Protein AF-F3CGP4-F1 (afdb_monomer_lite)

pLDDT: mean 91.86, std 6.65, range [58.56, 95.81]

Foldseek 3Di:
DVQVVLQVLCVVVVWHWHFPDWADDPPDIDTDIGTDPPDDLVSVQVCFVVSCVSSVHPTDDRDSDDPPD

Sequence (69 aa):
AVGHLLEIKLKEFGVEVSVDSIHPGPVITRYEIQPAAGVKVSRIANLAKDLARSLAVTSVRVVEVIPGK

Radius of gyration: 11.45 Å; chains: 1; bounding box: 26×29×28 Å

Secondary structure (DSSP, 8-state):
-HHHHHHHHHHHTT--EEEEEEEE-SS-EEEEEEEPTT--HHHHHHTHHHHHHHTT-S-----S--TT-

Structure (mmCIF, N/CA/C/O backbone):
data_AF-F3CGP4-F1
#
_entry.id   AF-F3CGP4-F1
#
loop_
_atom_site.group_PDB
_atom_site.id
_atom_site.type_symbol
_atom_site.label_atom_id
_atom_site.label_alt_id
_atom_site.label_comp_id
_atom_site.label_asym_id
_atom_site.label_entity_id
_atom_site.label_seq_id
_atom_site.pdbx_PDB_ins_code
_atom_site.Cartn_x
_atom_site.Cartn_y
_atom_site.Cartn_z
_atom_site.occupancy
_atom_site.B_iso_or_equiv
_atom_site.auth_seq_id
_atom_site.auth_comp_id
_atom_site.auth_asym_id
_atom_site.auth_atom_id
_atom_site.pdbx_PDB_model_num
ATOM 1 N N . ALA A 1 1 ? 14.938 -3.548 2.807 1.00 58.56 1 ALA A N 1
ATOM 2 C CA . ALA A 1 1 ? 14.339 -3.923 1.505 1.00 58.56 1 ALA A CA 1
ATOM 3 C C . ALA A 1 1 ? 13.038 -3.148 1.307 1.00 58.56 1 ALA A C 1
ATOM 5 O O . ALA A 1 1 ? 12.394 -2.842 2.302 1.00 58.56 1 ALA A O 1
ATOM 6 N N . VAL A 1 2 ? 12.648 -2.824 0.068 1.00 67.81 2 VAL A N 1
ATOM 7 C CA . VAL A 1 2 ? 11.488 -1.949 -0.234 1.00 67.81 2 VAL A CA 1
ATOM 8 C C . VAL A 1 2 ? 10.162 -2.464 0.357 1.00 67.81 2 VAL A C 1
ATOM 10 O O . VAL A 1 2 ? 9.324 -1.654 0.732 1.00 67.81 2 VAL A O 1
ATOM 13 N N . GLY A 1 3 ? 9.998 -3.781 0.547 1.00 76.00 3 GLY A N 1
ATOM 14 C CA . GLY A 1 3 ? 8.822 -4.345 1.231 1.00 76.00 3 GLY A CA 1
ATOM 15 C C . GLY A 1 3 ? 8.612 -3.796 2.649 1.00 76.00 3 GLY A C 1
ATOM 16 O O . GLY A 1 3 ? 7.497 -3.4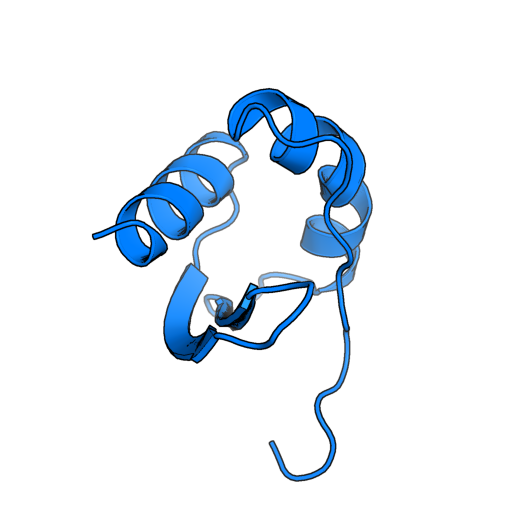34 3.004 1.00 76.00 3 GLY A O 1
ATOM 17 N N . HIS A 1 4 ? 9.691 -3.600 3.412 1.00 84.88 4 HIS A N 1
ATOM 18 C CA . HIS A 1 4 ? 9.605 -3.041 4.765 1.00 84.88 4 HIS A CA 1
ATOM 19 C C . HIS A 1 4 ? 9.135 -1.577 4.772 1.00 84.88 4 HIS A C 1
ATOM 21 O O . HIS A 1 4 ? 8.449 -1.136 5.689 1.00 84.88 4 HIS A O 1
ATOM 27 N N . LEU A 1 5 ? 9.460 -0.816 3.719 1.00 90.50 5 LEU A N 1
ATOM 28 C CA . LEU A 1 5 ? 9.004 0.567 3.588 1.00 90.50 5 LEU A CA 1
ATOM 29 C C . LEU A 1 5 ? 7.480 0.635 3.414 1.00 90.50 5 LEU A C 1
ATOM 31 O O . LEU A 1 5 ? 6.849 1.520 3.984 1.00 90.50 5 LEU A O 1
ATOM 35 N N . LEU A 1 6 ? 6.885 -0.304 2.670 1.00 92.75 6 LEU A N 1
ATOM 36 C CA . LEU A 1 6 ? 5.434 -0.371 2.475 1.00 92.75 6 LEU A CA 1
ATOM 37 C C . LEU A 1 6 ? 4.696 -0.614 3.800 1.00 92.75 6 LEU A C 1
ATOM 39 O O . LEU A 1 6 ? 3.723 0.082 4.086 1.00 92.75 6 LEU A O 1
ATOM 43 N N . GLU A 1 7 ? 5.183 -1.551 4.616 1.00 94.25 7 GLU A N 1
ATOM 44 C CA . GLU A 1 7 ? 4.627 -1.848 5.945 1.00 94.25 7 GLU A CA 1
ATOM 45 C C . GLU A 1 7 ? 4.696 -0.625 6.862 1.00 94.25 7 GLU A C 1
ATOM 47 O O . GLU A 1 7 ? 3.694 -0.246 7.467 1.00 94.25 7 GLU A O 1
ATOM 52 N N . ILE A 1 8 ? 5.856 0.043 6.916 1.00 94.81 8 ILE A N 1
ATOM 53 C CA . ILE A 1 8 ? 6.039 1.273 7.699 1.00 94.81 8 ILE A CA 1
ATOM 54 C C . ILE A 1 8 ? 5.059 2.350 7.229 1.00 94.81 8 ILE A C 1
ATOM 56 O O . ILE A 1 8 ? 4.374 2.957 8.052 1.00 94.81 8 ILE A O 1
ATOM 60 N N . LYS A 1 9 ? 4.954 2.579 5.914 1.00 93.88 9 LYS A N 1
ATOM 61 C CA . LYS A 1 9 ? 4.082 3.627 5.375 1.00 93.88 9 LYS A CA 1
ATOM 62 C C . LYS A 1 9 ? 2.612 3.355 5.633 1.00 93.88 9 LYS A C 1
ATOM 64 O O . LYS A 1 9 ? 1.900 4.273 6.019 1.00 93.88 9 LYS A O 1
ATOM 69 N N . LEU A 1 10 ? 2.150 2.120 5.488 1.00 94.69 10 LEU A N 1
ATOM 70 C CA . LEU A 1 10 ? 0.772 1.771 5.834 1.00 94.69 10 LEU A CA 1
ATOM 71 C C . LEU A 1 10 ? 0.513 1.907 7.342 1.00 94.69 10 LEU A C 1
ATOM 73 O O . LEU A 1 10 ? -0.537 2.426 7.735 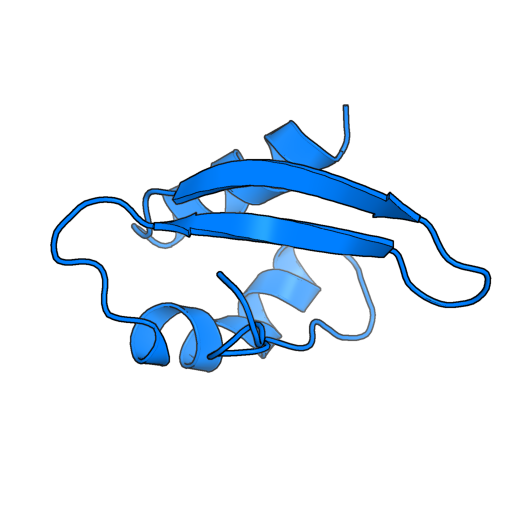1.00 94.69 10 LEU A O 1
ATOM 77 N N . LYS A 1 11 ? 1.494 1.560 8.183 1.00 95.44 11 LYS A N 1
ATOM 78 C CA . LYS A 1 11 ? 1.410 1.728 9.637 1.00 95.44 11 LYS A CA 1
ATOM 79 C C . LYS A 1 11 ? 1.294 3.194 10.059 1.00 95.44 11 LYS A C 1
ATOM 81 O O . LYS A 1 11 ? 0.519 3.485 10.967 1.00 95.44 11 LYS A O 1
ATOM 86 N N . GLU A 1 12 ? 1.972 4.123 9.379 1.00 94.75 12 GLU A N 1
ATOM 87 C CA . GLU A 1 12 ? 1.816 5.577 9.590 1.00 94.75 12 GLU A CA 1
ATOM 88 C C . GLU A 1 12 ? 0.362 6.049 9.364 1.00 94.75 12 GLU A C 1
ATOM 90 O O . GLU A 1 12 ? -0.099 6.969 10.036 1.00 94.75 12 GLU A O 1
ATOM 95 N N . PHE A 1 13 ? -0.400 5.384 8.485 1.00 94.19 13 PHE A N 1
ATOM 96 C CA . PHE A 1 13 ? -1.834 5.641 8.265 1.00 94.19 13 PHE A CA 1
ATOM 97 C C . PHE A 1 13 ? -2.759 4.821 9.190 1.00 94.19 13 PHE A C 1
ATOM 99 O O . PHE A 1 13 ? -3.987 4.797 9.021 1.00 94.19 13 PHE A O 1
ATOM 106 N N . GLY A 1 14 ? -2.185 4.126 10.174 1.00 94.25 14 GLY A N 1
ATOM 107 C CA . GLY A 1 14 ? -2.897 3.262 11.111 1.00 94.25 14 GLY A CA 1
ATOM 108 C C . GLY A 1 14 ? -3.444 1.984 10.471 1.00 94.25 14 GLY A C 1
ATOM 109 O O . GLY A 1 14 ? -4.454 1.456 10.946 1.00 94.25 14 GLY A O 1
ATOM 110 N N . VAL A 1 15 ? -2.835 1.524 9.375 1.00 95.56 15 VAL A N 1
ATOM 111 C CA . VAL A 1 15 ? -3.143 0.254 8.711 1.00 95.56 15 VAL A CA 1
ATOM 112 C C . VAL A 1 15 ? -1.975 -0.696 8.933 1.00 95.56 15 VAL A C 1
ATOM 114 O O . VAL A 1 15 ? -0.911 -0.545 8.343 1.00 95.56 15 VAL A O 1
ATOM 117 N N . GLU A 1 16 ? -2.180 -1.690 9.786 1.00 95.25 16 GLU A N 1
ATOM 118 C CA . GLU A 1 16 ? -1.175 -2.716 10.036 1.00 95.25 16 GLU A CA 1
ATOM 119 C C . GLU A 1 16 ? -1.305 -3.848 9.013 1.00 95.25 16 GLU A C 1
ATOM 121 O O . GLU A 1 16 ? -2.385 -4.419 8.828 1.00 95.25 16 GLU A O 1
ATOM 126 N N . VAL A 1 17 ? -0.204 -4.133 8.319 1.00 94.94 17 VAL A N 1
ATOM 127 C CA . VAL A 1 17 ? -0.095 -5.183 7.302 1.00 94.94 17 VAL A CA 1
ATOM 128 C C . VAL A 1 17 ? 1.282 -5.835 7.394 1.00 94.94 17 VAL A C 1
ATOM 130 O O . VAL A 1 17 ? 2.232 -5.201 7.857 1.00 94.94 17 VAL A O 1
ATOM 133 N N . SER A 1 18 ? 1.402 -7.055 6.885 1.00 94.50 18 SER A N 1
ATOM 134 C CA . SER A 1 18 ? 2.680 -7.710 6.603 1.00 94.50 18 SER A CA 1
ATOM 135 C C . SER A 1 18 ? 2.807 -8.012 5.111 1.00 94.50 18 SER A C 1
ATOM 137 O O . SER A 1 18 ? 1.819 -8.326 4.451 1.00 94.50 18 SER A O 1
ATOM 139 N N . VAL A 1 19 ? 4.007 -7.906 4.548 1.00 94.06 19 VAL A N 1
ATOM 140 C CA . VAL A 1 19 ? 4.279 -8.307 3.160 1.00 94.06 19 VAL A CA 1
ATOM 141 C C . VAL A 1 19 ? 4.498 -9.819 3.112 1.00 94.06 19 VAL A C 1
ATOM 143 O O . VAL A 1 19 ? 5.427 -10.331 3.729 1.00 94.06 19 VAL A O 1
ATOM 146 N N . ASP A 1 20 ? 3.658 -10.524 2.356 1.00 92.69 20 ASP A N 1
ATOM 147 C CA . ASP A 1 20 ? 3.742 -11.978 2.157 1.00 92.69 20 ASP A CA 1
ATOM 148 C C . ASP A 1 20 ? 4.724 -12.324 1.033 1.00 92.69 20 ASP A C 1
ATOM 150 O O . ASP A 1 20 ? 5.601 -13.175 1.174 1.00 92.69 20 ASP A O 1
ATOM 154 N N . SER A 1 21 ? 4.615 -11.628 -0.101 1.00 91.56 21 SER A N 1
ATOM 155 C CA . SER A 1 21 ? 5.482 -11.875 -1.250 1.00 91.56 21 SER A CA 1
ATOM 156 C C . SER A 1 21 ? 5.661 -10.644 -2.137 1.00 91.56 21 SER A C 1
ATOM 158 O O . SER A 1 21 ? 4.850 -9.713 -2.148 1.00 91.56 21 SER A O 1
ATOM 160 N N . ILE A 1 22 ? 6.771 -10.624 -2.878 1.00 93.81 22 ILE A N 1
ATOM 161 C CA . ILE A 1 22 ? 7.158 -9.522 -3.762 1.00 93.81 22 ILE A CA 1
ATOM 162 C C . ILE A 1 22 ? 7.363 -10.083 -5.164 1.00 93.81 22 ILE A C 1
ATOM 164 O O . ILE A 1 22 ? 8.202 -10.955 -5.375 1.00 93.81 22 ILE A O 1
ATOM 168 N N . HIS A 1 23 ? 6.626 -9.536 -6.126 1.00 93.25 23 HIS A N 1
ATOM 169 C CA . HIS A 1 23 ? 6.630 -9.965 -7.522 1.00 93.25 23 HIS A CA 1
ATOM 170 C C . HIS A 1 23 ? 7.070 -8.799 -8.412 1.00 93.25 23 HIS A C 1
ATOM 172 O O . HIS A 1 23 ? 6.228 -7.987 -8.815 1.00 93.25 23 HIS A O 1
ATOM 178 N N . PRO A 1 24 ? 8.376 -8.655 -8.692 1.00 94.50 24 PRO A N 1
ATOM 179 C CA . PRO A 1 24 ? 8.861 -7.657 -9.636 1.00 94.50 24 PRO A CA 1
ATOM 180 C C . PRO A 1 24 ? 8.473 -8.049 -11.065 1.00 94.50 24 PRO A C 1
ATOM 182 O O . PRO A 1 24 ? 8.624 -9.198 -11.473 1.00 94.50 24 PRO A O 1
ATOM 185 N N . GLY A 1 25 ? 7.977 -7.084 -11.832 1.00 95.00 25 GLY A N 1
ATOM 186 C CA . GLY A 1 25 ? 7.693 -7.224 -13.256 1.00 95.00 25 GLY A CA 1
ATOM 187 C C . GLY A 1 25 ? 8.379 -6.129 -14.077 1.00 95.00 25 GLY A C 1
ATOM 188 O O . GLY A 1 25 ? 9.024 -5.246 -13.514 1.00 95.00 25 GLY A O 1
ATOM 189 N N . PRO A 1 26 ? 8.221 -6.141 -15.411 1.00 95.19 26 PRO A N 1
ATOM 190 C CA . PRO A 1 26 ? 8.893 -5.184 -16.294 1.00 95.19 26 PRO A CA 1
ATOM 191 C C . PRO A 1 26 ? 8.495 -3.719 -16.064 1.00 95.19 26 PRO A C 1
ATOM 193 O O . PRO A 1 26 ? 9.290 -2.822 -16.317 1.00 95.19 26 PRO A O 1
ATOM 196 N N . VAL A 1 27 ? 7.257 -3.478 -15.611 1.00 95.50 27 VAL A N 1
ATOM 197 C CA . VAL A 1 27 ? 6.683 -2.125 -15.457 1.00 95.50 27 VAL A CA 1
ATOM 198 C C . VAL A 1 27 ? 6.354 -1.801 -14.001 1.00 95.50 27 VAL A C 1
ATOM 200 O O . VAL A 1 27 ? 6.491 -0.661 -13.567 1.00 95.50 27 VAL A O 1
ATOM 203 N N . ILE A 1 28 ? 5.892 -2.796 -13.244 1.00 93.88 28 ILE A N 1
ATOM 204 C CA . ILE A 1 28 ? 5.416 -2.635 -11.870 1.00 93.88 28 ILE A CA 1
ATOM 205 C C . ILE A 1 28 ? 5.947 -3.760 -10.996 1.00 93.88 28 ILE A C 1
ATOM 207 O O . ILE A 1 28 ? 6.123 -4.887 -11.456 1.00 93.88 28 ILE A O 1
ATOM 211 N N . THR A 1 29 ? 6.123 -3.458 -9.716 1.00 93.31 29 THR A N 1
ATOM 212 C CA . THR A 1 29 ? 6.366 -4.458 -8.677 1.00 93.31 29 THR A CA 1
ATOM 213 C C . THR A 1 29 ? 5.093 -4.619 -7.867 1.00 93.31 29 THR A C 1
ATOM 215 O O . THR A 1 29 ? 4.581 -3.650 -7.306 1.00 93.31 29 THR A O 1
ATOM 218 N N . ARG A 1 30 ? 4.566 -5.841 -7.806 1.00 94.25 30 ARG A N 1
ATOM 219 C CA . ARG A 1 30 ? 3.396 -6.166 -6.991 1.00 94.25 30 ARG A CA 1
ATOM 220 C C . ARG A 1 30 ? 3.853 -6.668 -5.628 1.00 94.25 30 ARG A C 1
ATOM 222 O O . ARG A 1 30 ? 4.626 -7.618 -5.544 1.00 94.25 30 ARG A O 1
ATOM 229 N N . TYR A 1 31 ? 3.334 -6.039 -4.582 1.00 94.56 31 TYR A N 1
ATOM 230 C CA . TYR A 1 31 ? 3.503 -6.467 -3.199 1.00 94.56 31 TYR A CA 1
ATOM 231 C C . TYR A 1 31 ? 2.208 -7.135 -2.761 1.00 94.56 31 TYR A C 1
ATOM 233 O O . TYR A 1 31 ? 1.159 -6.490 -2.752 1.00 94.56 31 TYR A O 1
ATOM 241 N N . GLU A 1 32 ? 2.272 -8.421 -2.445 1.00 93.75 32 GLU A N 1
ATOM 242 C CA . GLU A 1 32 ? 1.166 -9.105 -1.787 1.00 93.75 32 GLU A CA 1
ATOM 243 C C . GLU A 1 32 ? 1.286 -8.840 -0.293 1.00 93.75 32 GLU A C 1
ATOM 245 O O . GLU A 1 32 ? 2.345 -9.048 0.301 1.00 93.75 32 GLU A O 1
ATOM 250 N N . ILE A 1 33 ? 0.212 -8.323 0.292 1.00 93.00 33 ILE A N 1
ATOM 251 C CA . ILE A 1 33 ? 0.167 -7.934 1.695 1.00 93.00 33 ILE A CA 1
ATOM 252 C C . ILE A 1 33 ? -0.963 -8.677 2.389 1.00 93.00 33 ILE A C 1
ATOM 254 O O . ILE A 1 33 ? -2.049 -8.826 1.831 1.00 93.00 33 ILE A O 1
ATOM 258 N N . GLN A 1 34 ? -0.710 -9.086 3.622 1.00 93.50 34 GLN A N 1
ATOM 259 C CA . GLN A 1 34 ? -1.693 -9.644 4.526 1.00 93.50 34 GLN A CA 1
ATOM 260 C C . GLN A 1 34 ? -2.069 -8.566 5.553 1.00 93.50 34 GLN A C 1
ATOM 262 O O . GLN A 1 34 ? -1.241 -8.188 6.385 1.00 93.50 34 GLN A O 1
ATOM 267 N N . PRO A 1 35 ? -3.297 -8.025 5.514 1.00 93.44 35 PRO A N 1
ATOM 268 C CA . PRO A 1 35 ? -3.754 -7.089 6.531 1.00 93.44 35 PRO A CA 1
ATOM 269 C C . PRO A 1 35 ? -3.946 -7.777 7.885 1.00 93.44 35 PRO A C 1
ATOM 271 O O . PRO A 1 35 ? -4.344 -8.944 7.950 1.00 93.44 35 PRO A O 1
ATOM 274 N N . ALA A 1 36 ? -3.722 -7.034 8.969 1.00 95.00 36 ALA A N 1
ATOM 275 C CA . ALA A 1 36 ? -4.071 -7.486 10.310 1.00 95.00 36 ALA A CA 1
ATOM 276 C C . ALA A 1 36 ? -5.587 -7.737 10.442 1.00 95.00 36 ALA A C 1
ATOM 278 O O . ALA A 1 36 ? -6.409 -7.168 9.712 1.00 95.00 36 ALA A O 1
ATOM 279 N N . ALA A 1 37 ? -5.972 -8.578 11.404 1.00 93.81 37 ALA A N 1
ATOM 280 C CA . ALA A 1 37 ? -7.373 -8.911 11.639 1.00 93.81 37 ALA A CA 1
ATOM 281 C C . ALA A 1 37 ? -8.219 -7.646 11.885 1.00 93.81 37 ALA A C 1
ATOM 283 O O . ALA A 1 37 ? -7.858 -6.776 12.675 1.00 93.81 37 ALA A O 1
ATOM 284 N N . GLY A 1 38 ? -9.357 -7.541 11.194 1.00 91.94 38 GLY A N 1
ATOM 285 C CA . GLY A 1 38 ? -10.269 -6.395 11.301 1.00 91.94 38 GLY A CA 1
ATOM 286 C C . GLY A 1 38 ? -9.921 -5.192 10.413 1.00 91.94 38 GLY A C 1
ATOM 287 O O . GLY A 1 38 ? -10.722 -4.258 10.319 1.00 91.94 38 GLY A O 1
ATOM 288 N N . VAL A 1 39 ? -8.787 -5.202 9.704 1.00 94.19 39 VAL A N 1
ATOM 289 C CA . VAL A 1 39 ? -8.471 -4.175 8.704 1.00 94.19 39 VAL A CA 1
ATOM 290 C C . VAL A 1 39 ? -9.312 -4.404 7.447 1.00 94.19 39 VAL A C 1
ATOM 292 O O . VAL A 1 39 ? -9.184 -5.413 6.759 1.00 94.19 39 VAL A O 1
ATOM 295 N N . LYS A 1 40 ? -10.179 -3.441 7.119 1.00 92.69 40 LYS A N 1
ATOM 296 C CA . LYS A 1 40 ? -10.984 -3.477 5.889 1.00 92.69 40 LYS A CA 1
ATOM 297 C C . LYS A 1 40 ? -10.132 -3.122 4.671 1.00 92.69 40 LYS A C 1
ATOM 299 O O . LYS A 1 40 ? -9.462 -2.091 4.676 1.00 92.69 40 LYS A O 1
ATOM 304 N N . VAL A 1 41 ? -10.252 -3.898 3.594 1.00 90.94 41 VAL A N 1
ATOM 305 C CA . VAL A 1 41 ? -9.539 -3.653 2.324 1.00 90.94 41 VAL A CA 1
ATOM 306 C C . VAL A 1 41 ? -9.876 -2.279 1.732 1.00 90.94 41 VAL A C 1
ATOM 308 O O . VAL A 1 41 ? -8.986 -1.575 1.257 1.00 90.94 41 VAL A O 1
ATOM 311 N N . SER A 1 42 ? -11.125 -1.824 1.873 1.00 93.56 42 SER A N 1
ATOM 312 C CA . SER A 1 42 ? -11.548 -0.485 1.441 1.00 93.56 42 SER A CA 1
ATOM 313 C C . SER A 1 42 ? -10.759 0.648 2.105 1.00 93.56 42 SER A C 1
ATOM 315 O O . SER A 1 42 ? -10.536 1.689 1.491 1.00 93.56 42 SER A O 1
ATOM 317 N N . ARG A 1 43 ? -10.266 0.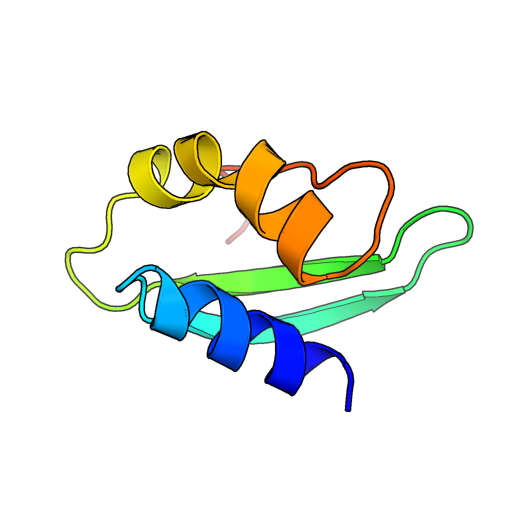450 3.336 1.00 93.94 43 ARG A N 1
ATOM 318 C CA . ARG A 1 43 ? -9.403 1.427 4.012 1.00 93.94 43 ARG A CA 1
ATOM 319 C C . ARG A 1 43 ? -8.070 1.583 3.284 1.00 93.94 43 ARG A C 1
ATOM 321 O O . ARG A 1 43 ? -7.590 2.699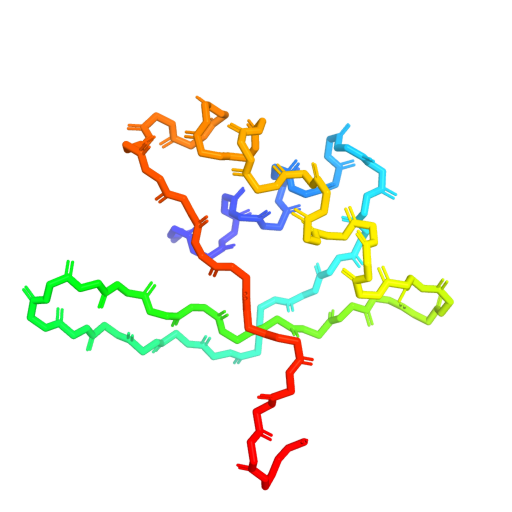 3.151 1.00 93.94 43 ARG A O 1
ATOM 328 N N . ILE A 1 44 ? -7.504 0.485 2.788 1.00 94.00 44 ILE A N 1
ATOM 329 C CA . ILE A 1 44 ? -6.249 0.479 2.026 1.00 94.00 44 ILE A CA 1
ATOM 330 C C . ILE A 1 44 ? -6.472 1.118 0.652 1.00 94.00 44 ILE A C 1
ATOM 332 O O . ILE A 1 44 ? -5.698 1.982 0.245 1.00 94.00 44 ILE A O 1
ATOM 336 N N . ALA A 1 45 ? -7.560 0.752 -0.033 1.00 94.62 45 ALA A N 1
ATOM 337 C CA . ALA A 1 45 ? -7.930 1.326 -1.327 1.00 94.62 45 ALA A CA 1
ATOM 338 C C . ALA A 1 45 ? -8.078 2.857 -1.261 1.00 94.62 45 ALA A C 1
ATOM 340 O O . ALA A 1 45 ? -7.540 3.570 -2.109 1.00 94.62 45 ALA A O 1
ATOM 341 N N . ASN A 1 46 ? -8.708 3.371 -0.202 1.00 95.62 46 ASN A N 1
ATOM 342 C CA . ASN A 1 46 ? -8.886 4.809 0.012 1.00 95.62 46 ASN A CA 1
ATOM 343 C C . ASN A 1 46 ? -7.570 5.566 0.266 1.00 95.62 46 ASN A C 1
ATOM 345 O O . ASN A 1 46 ? -7.511 6.772 0.044 1.00 95.62 46 ASN A O 1
ATOM 349 N N . LEU A 1 47 ? -6.509 4.877 0.696 1.00 95.31 47 LEU A N 1
ATOM 350 C CA . LEU A 1 47 ? -5.194 5.470 0.950 1.00 95.31 47 LEU A CA 1
ATOM 351 C C . LEU A 1 47 ? -4.282 5.469 -0.281 1.00 95.31 47 LEU A C 1
ATOM 353 O O . LEU A 1 47 ? -3.180 6.002 -0.201 1.00 95.31 47 LEU A O 1
ATOM 357 N N . ALA A 1 48 ? -4.696 4.907 -1.422 1.00 94.69 48 ALA A N 1
ATOM 358 C CA . ALA A 1 48 ? -3.819 4.703 -2.580 1.00 94.69 48 ALA A CA 1
ATOM 359 C C . ALA A 1 48 ? -3.085 5.980 -3.034 1.00 94.69 48 ALA A C 1
ATOM 361 O O . ALA A 1 48 ? -1.890 5.942 -3.334 1.00 94.69 48 ALA A O 1
ATOM 362 N N . LYS A 1 49 ? -3.775 7.127 -3.035 1.00 95.56 49 LYS A N 1
ATOM 363 C CA . LYS A 1 49 ? -3.194 8.421 -3.425 1.00 95.56 49 LYS A CA 1
ATOM 364 C C . LYS A 1 49 ? -2.170 8.934 -2.408 1.00 95.56 49 LYS A C 1
ATOM 366 O O . LYS A 1 49 ? -1.097 9.395 -2.793 1.00 95.56 49 LYS A O 1
ATOM 371 N N . ASP A 1 50 ? -2.483 8.836 -1.119 1.00 95.81 50 ASP A N 1
ATOM 372 C CA . ASP A 1 50 ? -1.578 9.257 -0.046 1.00 95.81 50 ASP A CA 1
ATOM 373 C C . ASP A 1 50 ? -0.377 8.325 0.103 1.00 95.81 50 ASP A C 1
ATOM 375 O O . ASP A 1 50 ? 0.741 8.782 0.343 1.00 95.81 50 ASP A O 1
ATOM 379 N N . LEU A 1 51 ? -0.583 7.029 -0.114 1.00 94.62 51 LEU A N 1
ATOM 380 C CA . LEU A 1 51 ? 0.474 6.033 -0.129 1.00 94.62 51 LEU A CA 1
ATOM 381 C C . LEU A 1 51 ? 1.437 6.271 -1.296 1.00 94.62 51 LEU A C 1
ATOM 383 O O . LEU A 1 51 ? 2.647 6.255 -1.086 1.00 94.62 51 LEU A O 1
ATOM 387 N N . ALA A 1 52 ? 0.922 6.571 -2.495 1.00 95.06 52 ALA A N 1
ATOM 388 C CA . ALA A 1 52 ? 1.752 6.936 -3.644 1.00 95.06 52 ALA A CA 1
ATOM 389 C C . ALA A 1 52 ? 2.642 8.152 -3.340 1.00 95.06 52 ALA A C 1
ATOM 391 O O . ALA A 1 52 ? 3.852 8.115 -3.564 1.00 95.06 52 ALA A O 1
ATOM 392 N N . ARG A 1 53 ? 2.060 9.193 -2.729 1.00 94.62 53 ARG A N 1
ATOM 393 C CA . ARG A 1 53 ? 2.791 10.385 -2.281 1.00 94.62 53 ARG A CA 1
ATOM 394 C C . ARG A 1 53 ? 3.859 10.052 -1.235 1.00 94.62 53 ARG A C 1
ATOM 396 O O . ARG A 1 53 ? 4.978 10.540 -1.343 1.00 94.62 53 ARG A O 1
ATOM 403 N N . SER A 1 54 ? 3.533 9.225 -0.242 1.00 92.88 54 SER A N 1
ATOM 404 C CA . SER A 1 54 ? 4.455 8.838 0.838 1.00 92.88 54 SER A CA 1
ATOM 405 C C . SER A 1 54 ? 5.632 7.983 0.350 1.00 92.88 54 SER A C 1
ATOM 407 O O . SER A 1 54 ? 6.725 8.043 0.911 1.00 92.88 54 SER A O 1
ATOM 409 N N . LEU A 1 55 ? 5.425 7.217 -0.723 1.00 91.94 55 LEU A N 1
ATOM 410 C CA . LEU A 1 55 ? 6.445 6.389 -1.370 1.00 91.94 55 LEU A CA 1
ATOM 411 C C . LEU A 1 55 ? 7.197 7.113 -2.500 1.00 91.94 55 LEU A C 1
ATOM 413 O O . LEU A 1 55 ? 8.061 6.504 -3.125 1.00 91.94 55 LEU A O 1
ATOM 417 N N . ALA A 1 56 ? 6.880 8.386 -2.768 1.00 93.44 56 ALA A N 1
ATOM 418 C CA . ALA A 1 56 ? 7.429 9.165 -3.880 1.00 93.44 56 ALA A CA 1
ATOM 419 C C . ALA A 1 56 ? 7.262 8.485 -5.259 1.00 93.44 56 ALA A C 1
ATOM 421 O O . ALA A 1 56 ? 8.136 8.575 -6.121 1.00 93.44 56 ALA A O 1
ATOM 422 N N . VAL A 1 57 ? 6.123 7.817 -5.479 1.00 93.75 57 VAL A N 1
ATOM 423 C CA . VAL A 1 57 ? 5.762 7.182 -6.758 1.00 93.75 57 VAL A CA 1
ATOM 424 C C . VAL A 1 57 ? 4.571 7.884 -7.404 1.00 93.75 57 VAL A C 1
ATOM 426 O O . VAL A 1 57 ? 3.742 8.494 -6.730 1.00 93.75 57 VAL A O 1
ATOM 429 N N . THR A 1 58 ? 4.448 7.774 -8.727 1.00 95.12 58 THR A N 1
ATOM 430 C CA . THR A 1 58 ? 3.369 8.433 -9.481 1.00 95.12 5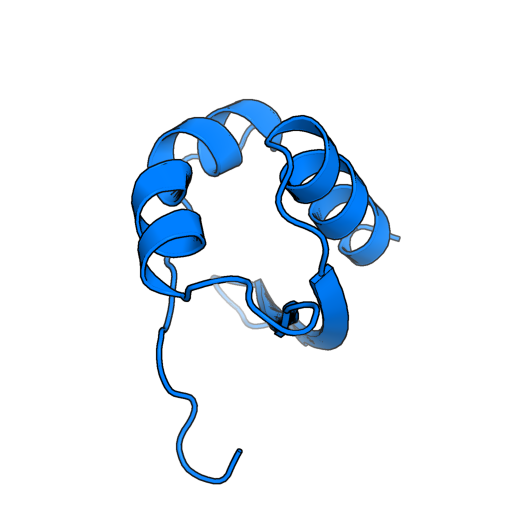8 THR A CA 1
ATOM 431 C C . THR A 1 58 ? 1.983 7.909 -9.113 1.00 95.12 58 THR A C 1
ATOM 433 O O . THR A 1 58 ? 1.026 8.676 -9.050 1.00 95.12 58 THR A O 1
ATOM 436 N N . SER A 1 59 ? 1.851 6.601 -8.885 1.00 94.94 59 SER A N 1
ATOM 437 C CA . SER A 1 59 ? 0.582 5.990 -8.494 1.00 94.94 59 SER A CA 1
ATOM 438 C C . SER A 1 59 ? 0.799 4.654 -7.792 1.00 94.94 59 SER A C 1
ATOM 440 O O . SER A 1 59 ? 1.811 3.986 -8.000 1.00 94.94 59 SER A O 1
ATOM 442 N N . VAL A 1 60 ? -0.178 4.265 -6.976 1.00 95.69 60 VAL A N 1
ATOM 443 C CA . VAL A 1 60 ? -0.293 2.928 -6.392 1.00 95.69 60 VAL A CA 1
ATOM 444 C C . VAL A 1 60 ? -1.652 2.373 -6.790 1.00 95.69 60 VAL A C 1
ATOM 446 O O . VAL A 1 60 ? -2.664 3.065 -6.684 1.00 95.69 60 VAL A O 1
ATOM 449 N N . ARG A 1 61 ? -1.679 1.117 -7.240 1.00 95.31 61 ARG A N 1
ATOM 450 C CA . ARG A 1 61 ? -2.915 0.396 -7.544 1.00 95.31 61 ARG A CA 1
ATOM 451 C C . ARG A 1 61 ? -3.159 -0.665 -6.482 1.00 95.31 61 ARG A C 1
ATOM 453 O O . ARG A 1 61 ? -2.331 -1.553 -6.303 1.00 95.31 61 ARG A O 1
ATOM 460 N N . VAL A 1 62 ? -4.311 -0.587 -5.825 1.00 95.06 62 VAL A N 1
ATOM 461 C CA . VAL A 1 62 ? -4.760 -1.597 -4.861 1.00 95.06 62 VAL A CA 1
ATOM 462 C C . VAL A 1 62 ? -5.599 -2.638 -5.597 1.00 95.06 62 VAL A C 1
ATOM 464 O O . VAL A 1 62 ? -6.483 -2.295 -6.380 1.00 95.06 62 VAL A O 1
ATOM 467 N N . VAL A 1 63 ? -5.282 -3.911 -5.378 1.00 93.94 63 VAL A N 1
ATOM 468 C CA . VAL A 1 63 ? -6.040 -5.055 -5.896 1.00 93.94 63 VAL A CA 1
ATOM 469 C C . VAL A 1 63 ? -6.676 -5.737 -4.698 1.00 93.94 63 VAL A C 1
ATOM 471 O O . VAL A 1 63 ? -5.959 -6.237 -3.840 1.00 93.94 63 VAL A O 1
ATOM 474 N N . GLU A 1 64 ? -8.005 -5.702 -4.613 1.00 87.19 64 GLU A N 1
ATOM 475 C CA . GLU A 1 64 ? -8.719 -6.136 -3.405 1.00 87.19 64 GLU A CA 1
ATOM 476 C C . GLU A 1 64 ? -8.769 -7.653 -3.233 1.00 87.19 64 GLU A C 1
ATOM 478 O O . GLU A 1 64 ? -8.769 -8.145 -2.110 1.00 87.19 64 GLU A O 1
ATOM 483 N N . VAL A 1 65 ? -8.810 -8.387 -4.346 1.00 86.38 65 VAL A N 1
ATOM 484 C CA . VAL A 1 65 ? -8.896 -9.847 -4.360 1.00 86.38 65 VAL A CA 1
ATOM 485 C C . VAL A 1 65 ? -7.847 -10.383 -5.318 1.00 86.38 65 VAL A C 1
ATOM 487 O O . VAL A 1 65 ? -7.778 -9.964 -6.477 1.00 86.38 65 VAL A O 1
ATOM 490 N N . ILE A 1 66 ? -7.034 -11.318 -4.833 1.00 86.12 66 ILE A N 1
ATOM 491 C CA . ILE A 1 66 ? -6.055 -12.047 -5.633 1.00 86.12 66 ILE A CA 1
ATOM 492 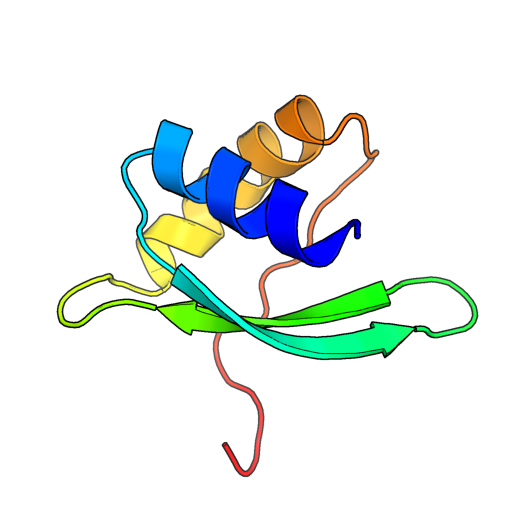C C . ILE A 1 66 ? -6.636 -13.445 -5.860 1.00 86.12 66 ILE A C 1
ATOM 494 O O . ILE A 1 66 ? -6.745 -14.204 -4.907 1.00 86.12 66 ILE A O 1
ATOM 498 N N . PRO A 1 67 ? -7.046 -13.809 -7.087 1.00 85.00 67 PRO A N 1
ATOM 499 C CA . PRO A 1 67 ? -7.624 -15.125 -7.341 1.00 85.00 67 PRO A CA 1
ATOM 500 C C . PRO A 1 67 ? -6.698 -16.255 -6.876 1.00 85.00 67 PRO A C 1
ATOM 502 O O . PRO A 1 67 ? -5.533 -16.300 -7.269 1.00 85.00 67 PRO A O 1
ATOM 505 N N . GLY A 1 68 ? -7.229 -17.172 -6.065 1.00 83.38 68 GLY A N 1
ATOM 506 C CA . GLY A 1 68 ? -6.462 -18.292 -5.509 1.00 83.38 68 GLY A CA 1
ATOM 507 C C . GLY A 1 68 ? -5.705 -17.980 -4.214 1.00 83.38 68 GLY A C 1
ATOM 508 O O . GLY A 1 68 ? -4.978 -18.850 -3.737 1.00 83.38 68 GLY A O 1
ATOM 509 N N . LYS A 1 69 ? -5.887 -16.785 -3.643 1.00 70.06 69 LYS A N 1
ATOM 510 C CA . LYS A 1 69 ? -5.477 -16.419 -2.286 1.00 70.06 69 LYS A CA 1
ATOM 511 C C . LYS A 1 69 ? -6.618 -15.741 -1.531 1.00 70.06 69 LYS A C 1
ATOM 513 O O . LYS A 1 69 ? -7.510 -15.159 -2.189 1.00 70.06 69 LYS A O 1
#

Organism: NCBI:txid875330

InterPro domains:
  IPR041027 FtsK alpha domain [PF17854] (4-69)
  IPR050206 FtsK/SpoIIIE/SftA cell division and DNA translocation [PTHR22683] (4-69)